Protein AF-A0A7C6HUT8-F1 (afdb_monomer_lite)

Foldseek 3Di:
DDQDDEEDECPVHDVVVVVVCVVVVGPDYHYDQAPPVDDDGDD

Secondary structure (DSSP, 8-state):
------B--GGG-HHHHHHHHHHTT-S--B--SB-TTTPPBP-

Sequence (43 aa):
MLNIGCHLSSSKGFTHMGEQALSINANTFQFFTRNPRGSKAKD

Structure 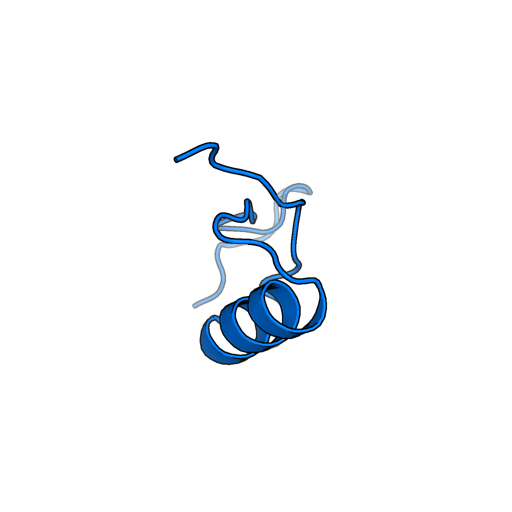(mmCIF, N/CA/C/O backbone):
data_AF-A0A7C6HUT8-F1
#
_entry.id   AF-A0A7C6HUT8-F1
#
loop_
_atom_site.group_PDB
_atom_site.id
_atom_site.type_symbol
_atom_site.label_atom_id
_atom_site.label_alt_id
_atom_site.label_comp_id
_atom_site.label_asym_id
_atom_site.label_entity_id
_atom_site.label_seq_id
_atom_site.pdbx_PDB_ins_code
_atom_site.Cartn_x
_atom_site.Cartn_y
_atom_site.Cartn_z
_atom_site.occupancy
_atom_site.B_iso_or_equiv
_atom_site.auth_seq_id
_atom_site.auth_comp_id
_atom_site.auth_asym_id
_atom_site.auth_atom_id
_atom_site.pdbx_PDB_model_num
ATOM 1 N N . MET A 1 1 ? -19.170 4.120 3.806 1.00 86.44 1 MET A N 1
ATOM 2 C CA . MET A 1 1 ? -17.974 3.566 4.476 1.00 86.44 1 MET A CA 1
ATOM 3 C C . MET A 1 1 ? -16.782 4.404 4.043 1.00 86.44 1 MET A C 1
ATOM 5 O O . MET A 1 1 ? -16.695 4.696 2.858 1.00 86.44 1 MET A O 1
ATOM 9 N N . LEU A 1 2 ? -15.942 4.870 4.968 1.00 95.81 2 LEU A N 1
ATOM 10 C CA . LEU A 1 2 ? -14.753 5.652 4.613 1.00 95.81 2 LEU A CA 1
ATOM 11 C C . LEU A 1 2 ? -13.678 4.713 4.052 1.00 95.81 2 LEU A C 1
ATOM 13 O O . LEU A 1 2 ? -13.414 3.688 4.674 1.00 95.81 2 LEU A O 1
ATOM 17 N N . ASN A 1 3 ? -13.059 5.065 2.923 1.00 97.81 3 ASN A N 1
ATOM 18 C CA . ASN A 1 3 ? -11.914 4.330 2.385 1.00 97.81 3 ASN A CA 1
ATOM 19 C C . ASN A 1 3 ? -10.624 4.889 2.996 1.00 97.81 3 ASN A C 1
ATOM 21 O O . ASN A 1 3 ? -10.278 6.041 2.738 1.00 97.81 3 ASN A O 1
ATOM 25 N N . ILE A 1 4 ? -9.929 4.091 3.805 1.00 98.19 4 ILE A N 1
ATOM 26 C CA . ILE A 1 4 ? -8.712 4.492 4.510 1.00 98.19 4 ILE A CA 1
ATOM 27 C C . ILE A 1 4 ? -7.634 3.406 4.445 1.00 98.19 4 ILE A C 1
ATOM 29 O O . ILE A 1 4 ? -7.909 2.210 4.557 1.00 98.19 4 ILE A O 1
ATOM 33 N N . GLY A 1 5 ? -6.397 3.857 4.241 1.00 98.00 5 GLY A N 1
ATOM 34 C CA . GLY A 1 5 ? -5.203 3.026 4.181 1.00 98.00 5 GLY A CA 1
ATOM 35 C C . GLY A 1 5 ? -3.967 3.838 3.813 1.00 98.00 5 GLY A C 1
ATOM 36 O O . GLY A 1 5 ? -3.974 5.067 3.893 1.00 98.00 5 GLY A O 1
ATOM 37 N N . CYS A 1 6 ? -2.895 3.155 3.419 1.00 98.38 6 CYS A N 1
ATOM 38 C CA . CYS A 1 6 ? -1.597 3.769 3.145 1.00 98.38 6 CYS A CA 1
ATOM 39 C C . CYS A 1 6 ? -0.966 3.248 1.845 1.00 98.38 6 CYS A C 1
ATOM 41 O O . CYS A 1 6 ? -1.548 2.442 1.111 1.00 98.38 6 CYS A O 1
ATOM 43 N N . HIS A 1 7 ? 0.230 3.754 1.542 1.00 97.69 7 HIS A N 1
ATOM 44 C CA . HIS A 1 7 ? 1.029 3.252 0.434 1.00 97.69 7 HIS A CA 1
ATOM 45 C C . HIS A 1 7 ? 1.754 1.962 0.839 1.00 97.69 7 HIS A C 1
ATOM 47 O O . HIS A 1 7 ? 2.521 1.964 1.801 1.00 97.69 7 HIS A O 1
ATOM 53 N N . LEU A 1 8 ? 1.551 0.884 0.081 1.00 97.62 8 LEU A N 1
ATOM 54 C CA . LEU A 1 8 ? 2.166 -0.421 0.305 1.00 97.62 8 LEU A CA 1
ATOM 55 C C . LEU A 1 8 ? 3.120 -0.800 -0.832 1.00 97.62 8 LEU A C 1
ATOM 57 O O . LEU A 1 8 ? 2.929 -0.452 -1.999 1.00 97.62 8 LEU A O 1
ATOM 61 N N . SER A 1 9 ? 4.167 -1.547 -0.479 1.00 94.56 9 SER A N 1
ATOM 62 C CA . SER A 1 9 ? 5.138 -2.058 -1.446 1.00 94.56 9 SER A CA 1
ATOM 63 C C . SER A 1 9 ? 4.617 -3.313 -2.145 1.00 94.56 9 SER A C 1
ATOM 65 O O . SER A 1 9 ? 4.328 -4.317 -1.495 1.00 94.56 9 SER A O 1
ATOM 67 N N . SER A 1 10 ? 4.638 -3.313 -3.479 1.00 93.56 10 SER A N 1
ATOM 68 C CA . SER A 1 10 ? 4.342 -4.488 -4.312 1.00 93.56 10 SER A CA 1
ATOM 69 C C . SER A 1 10 ? 5.529 -5.457 -4.439 1.00 93.56 10 SER A C 1
ATOM 71 O O . SER A 1 10 ? 5.466 -6.446 -5.179 1.00 93.56 10 SER A O 1
ATOM 73 N N . SER A 1 11 ? 6.639 -5.217 -3.725 1.00 90.88 11 SER A N 1
ATOM 74 C CA . SER A 1 11 ? 7.864 -6.027 -3.824 1.00 90.88 11 SER A CA 1
ATOM 75 C C . SER A 1 11 ? 7.636 -7.506 -3.496 1.00 90.88 11 SER A C 1
ATOM 77 O O . SER A 1 11 ? 8.222 -8.351 -4.170 1.00 90.88 11 SER A O 1
ATOM 79 N N . LYS A 1 12 ? 6.725 -7.814 -2.566 1.00 94.25 12 LYS A N 1
ATOM 80 C CA . LYS A 1 12 ? 6.360 -9.177 -2.137 1.00 94.25 12 LYS A CA 1
ATOM 81 C C . LYS A 1 12 ? 5.088 -9.739 -2.804 1.00 94.25 12 LYS A C 1
ATOM 83 O O . LYS A 1 12 ? 4.600 -10.784 -2.395 1.00 94.25 12 LYS A O 1
ATOM 88 N N . GLY A 1 13 ? 4.558 -9.069 -3.831 1.00 93.25 13 GLY A N 1
ATOM 89 C CA . GLY A 1 13 ? 3.364 -9.505 -4.569 1.00 93.25 13 GLY A CA 1
ATOM 90 C C . GLY A 1 13 ? 2.041 -8.963 -4.013 1.00 93.25 13 GLY A C 1
ATOM 91 O O . GLY A 1 13 ? 1.998 -8.351 -2.946 1.00 93.25 13 GLY A O 1
ATOM 92 N N . PHE A 1 14 ? 0.956 -9.160 -4.771 1.00 95.44 14 PHE A N 1
ATOM 93 C CA . PHE A 1 14 ? -0.358 -8.572 -4.477 1.00 95.44 14 PHE A CA 1
ATOM 94 C C . PHE A 1 14 ? -1.033 -9.175 -3.241 1.00 95.44 14 PHE A C 1
ATOM 96 O O . PHE A 1 14 ? -1.550 -8.422 -2.419 1.00 95.44 14 PHE A O 1
ATOM 103 N N . THR A 1 15 ? -0.964 -10.498 -3.057 1.00 97.69 15 THR A N 1
ATOM 104 C CA . THR A 1 15 ? -1.538 -11.180 -1.882 1.00 97.69 15 THR A CA 1
ATOM 105 C C . THR A 1 15 ? -0.960 -10.625 -0.584 1.00 97.69 15 THR A C 1
ATOM 107 O O . THR A 1 15 ? -1.707 -10.246 0.311 1.00 97.69 15 THR A O 1
ATOM 110 N N . HIS A 1 16 ? 0.363 -10.446 -0.532 1.00 97.88 16 HIS A N 1
ATOM 111 C CA . HIS A 1 16 ? 1.035 -9.887 0.638 1.00 97.88 16 HIS A CA 1
ATOM 112 C C . HIS A 1 16 ? 0.650 -8.424 0.922 1.00 97.88 16 HIS A C 1
ATOM 114 O O . HIS A 1 16 ? 0.655 -7.992 2.074 1.00 97.88 16 HIS A O 1
ATOM 120 N N . MET A 1 17 ? 0.323 -7.629 -0.107 1.00 97.75 17 MET A N 1
ATOM 121 C CA . MET A 1 17 ? -0.221 -6.281 0.112 1.00 97.75 17 MET A CA 1
ATOM 122 C C . MET A 1 17 ? -1.620 -6.337 0.723 1.00 97.75 17 MET A C 1
ATOM 124 O O . MET A 1 17 ? -1.899 -5.573 1.642 1.00 97.75 17 MET A O 1
ATOM 128 N N . GLY A 1 18 ? -2.469 -7.262 0.266 1.00 98.12 18 GLY A N 1
ATOM 129 C CA . GLY A 1 18 ? -3.787 -7.490 0.860 1.00 98.12 18 GLY A CA 1
ATOM 130 C C . GLY A 1 18 ? -3.694 -7.9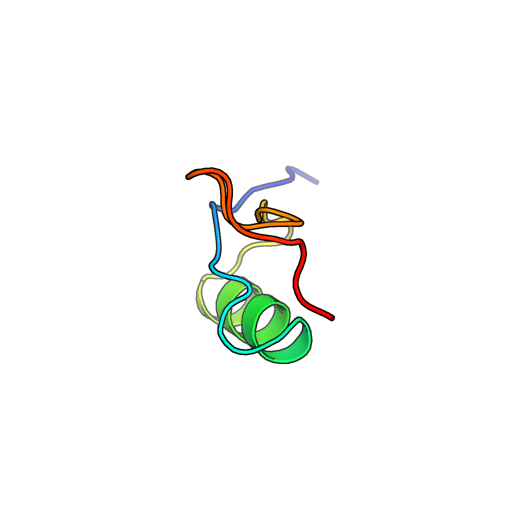01 2.330 1.00 98.12 18 GLY A C 1
ATOM 131 O O . GLY A 1 18 ? -4.349 -7.302 3.178 1.00 98.12 18 GLY A O 1
ATOM 132 N N . GLU A 1 19 ? -2.819 -8.853 2.653 1.00 98.50 19 GLU A N 1
ATOM 133 C CA . GLU A 1 19 ? -2.566 -9.293 4.032 1.00 98.50 19 GLU A CA 1
ATOM 134 C C . GLU A 1 19 ? -2.061 -8.151 4.927 1.00 98.50 19 GLU A C 1
ATOM 136 O O . GLU A 1 19 ? -2.539 -7.996 6.050 1.00 98.50 19 GLU A O 1
ATOM 141 N N . GLN A 1 20 ? -1.141 -7.315 4.430 1.00 98.38 20 GLN A N 1
ATOM 142 C CA . GLN A 1 20 ? -0.672 -6.136 5.167 1.00 98.38 20 GLN A CA 1
ATOM 143 C C . GLN A 1 20 ? -1.765 -5.082 5.359 1.00 98.38 20 GLN A C 1
ATOM 145 O O . GLN A 1 20 ? -1.822 -4.462 6.415 1.00 98.38 20 GLN A O 1
ATOM 150 N N . ALA A 1 21 ? -2.632 -4.858 4.368 1.00 98.56 21 ALA A N 1
ATOM 151 C CA . ALA A 1 21 ? -3.756 -3.938 4.520 1.00 98.56 21 ALA A CA 1
ATOM 152 C C . ALA A 1 21 ? -4.718 -4.426 5.616 1.00 98.56 21 ALA A C 1
ATOM 154 O O . ALA A 1 21 ? -5.123 -3.646 6.478 1.00 98.56 21 ALA A O 1
ATOM 155 N N . LEU A 1 22 ? -5.013 -5.730 5.639 1.00 98.38 22 LEU A N 1
ATOM 156 C CA . LEU A 1 22 ? -5.843 -6.343 6.675 1.00 98.38 22 LEU A CA 1
ATOM 157 C C . LEU A 1 22 ? -5.196 -6.257 8.065 1.00 98.38 22 LEU A C 1
ATOM 159 O O . LEU A 1 22 ? -5.890 -5.939 9.028 1.00 98.38 22 LEU A O 1
ATOM 163 N N . SER A 1 23 ? -3.879 -6.471 8.184 1.00 98.56 23 SER A N 1
ATOM 164 C CA . SER A 1 23 ? -3.189 -6.428 9.483 1.00 98.56 23 SER A CA 1
ATOM 165 C C . SER A 1 23 ? -3.197 -5.044 10.143 1.00 98.56 23 SER A C 1
ATOM 167 O O . SER A 1 23 ? -3.041 -4.952 11.3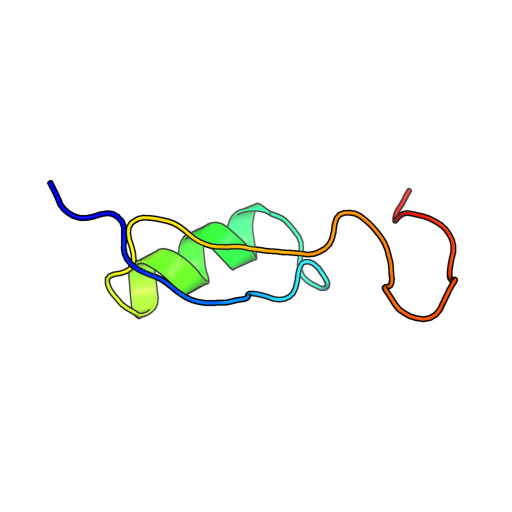60 1.00 98.56 23 SER A O 1
ATOM 169 N N . ILE A 1 24 ? -3.411 -3.976 9.364 1.00 98.12 24 ILE A N 1
ATOM 170 C CA . ILE A 1 24 ? -3.532 -2.593 9.851 1.00 98.12 24 ILE A CA 1
ATOM 171 C C . ILE A 1 24 ? -4.978 -2.065 9.847 1.00 98.12 24 ILE A C 1
ATOM 173 O O . ILE A 1 24 ? -5.183 -0.866 10.026 1.00 98.12 24 ILE A O 1
ATOM 177 N N . ASN A 1 25 ? -5.980 -2.931 9.652 1.00 98.00 25 ASN A N 1
ATOM 178 C CA . ASN A 1 25 ? -7.401 -2.564 9.535 1.00 98.00 25 ASN A CA 1
ATOM 179 C C . ASN A 1 25 ? -7.706 -1.546 8.411 1.00 98.00 25 ASN A C 1
ATOM 181 O O . ASN A 1 25 ? -8.632 -0.741 8.526 1.00 98.00 25 ASN A O 1
ATOM 185 N N . ALA A 1 26 ? -6.940 -1.573 7.318 1.00 98.38 26 ALA A N 1
ATOM 186 C CA . ALA A 1 26 ? -7.211 -0.771 6.129 1.00 98.38 26 ALA A CA 1
ATOM 187 C C . ALA A 1 26 ? -8.214 -1.473 5.200 1.00 98.38 26 ALA A C 1
ATOM 189 O O . ALA A 1 26 ? -8.256 -2.699 5.106 1.00 98.38 26 ALA A O 1
ATOM 190 N N . ASN A 1 27 ? -8.997 -0.683 4.465 1.00 97.94 27 ASN A N 1
ATOM 191 C CA . ASN A 1 27 ? -9.955 -1.176 3.463 1.00 97.94 27 ASN A CA 1
ATOM 192 C C . ASN A 1 27 ? -9.662 -0.664 2.041 1.00 97.94 27 ASN A C 1
ATOM 194 O O . ASN A 1 27 ? -10.389 -0.974 1.100 1.00 97.94 27 ASN A O 1
ATOM 198 N N . THR A 1 28 ? -8.588 0.106 1.881 1.00 98.06 28 THR A N 1
ATOM 199 C CA . THR A 1 28 ? -8.005 0.501 0.599 1.00 98.06 28 THR A CA 1
ATOM 200 C C . THR A 1 28 ? -6.491 0.609 0.760 1.00 98.06 28 THR A C 1
ATOM 202 O O . THR A 1 28 ? -5.987 0.706 1.876 1.00 98.06 28 THR A O 1
ATOM 205 N N . PHE A 1 29 ? -5.743 0.600 -0.335 1.00 98.25 29 PHE A N 1
ATOM 206 C CA . PHE A 1 29 ? -4.310 0.879 -0.323 1.00 98.25 29 PHE A CA 1
ATOM 207 C C . PHE A 1 29 ? -3.864 1.377 -1.694 1.00 98.25 29 PHE A C 1
ATOM 209 O O . PHE A 1 29 ? -4.485 1.100 -2.720 1.00 98.25 29 PHE A O 1
ATOM 216 N N . GLN A 1 30 ? -2.755 2.107 -1.704 1.00 97.94 30 GLN A N 1
ATOM 217 C CA . GLN A 1 30 ? -2.094 2.558 -2.922 1.00 97.94 30 GLN A CA 1
ATOM 218 C C . GLN A 1 30 ? -0.778 1.802 -3.090 1.00 97.94 30 GLN A C 1
ATOM 220 O O . GLN A 1 30 ? -0.111 1.484 -2.112 1.00 97.94 30 GLN A O 1
ATOM 225 N N . PHE A 1 31 ? -0.361 1.553 -4.325 1.00 96.12 31 PHE A N 1
ATOM 226 C CA . PHE A 1 31 ? 0.955 1.000 -4.631 1.00 96.12 31 PHE A CA 1
ATOM 227 C C . PHE A 1 31 ? 1.435 1.536 -5.980 1.00 96.12 31 PHE A C 1
ATOM 229 O O . PHE A 1 31 ? 0.664 2.130 -6.737 1.00 96.12 31 PHE A O 1
ATOM 236 N N . PHE A 1 32 ? 2.712 1.337 -6.297 1.00 92.75 32 PHE A N 1
ATOM 237 C CA . PHE A 1 32 ? 3.213 1.615 -7.639 1.00 92.75 32 PHE A CA 1
ATOM 238 C C . PHE A 1 32 ? 3.117 0.383 -8.543 1.00 92.75 32 PHE A C 1
ATOM 240 O O . PHE A 1 32 ? 3.568 -0.706 -8.184 1.00 92.75 32 PHE A O 1
ATOM 247 N N . THR A 1 33 ? 2.612 0.577 -9.761 1.00 89.62 33 THR A N 1
ATOM 248 C CA . THR A 1 33 ? 2.566 -0.456 -10.811 1.00 89.62 33 THR A CA 1
ATOM 249 C C . THR A 1 33 ? 3.941 -0.755 -11.4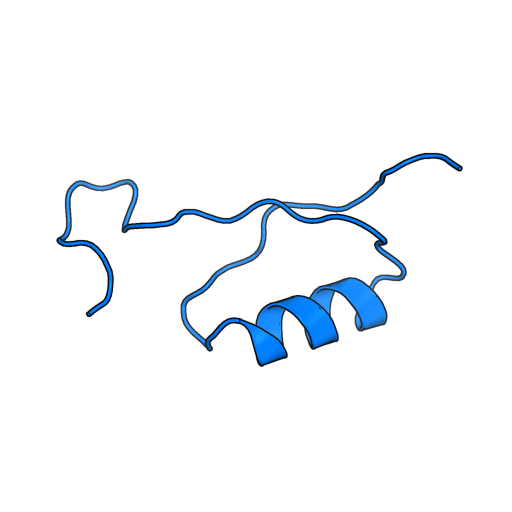26 1.00 89.62 33 THR A C 1
ATOM 251 O O . THR A 1 33 ? 4.120 -1.773 -12.085 1.00 89.62 33 THR A O 1
ATOM 254 N N . ARG A 1 34 ? 4.932 0.116 -11.195 1.00 85.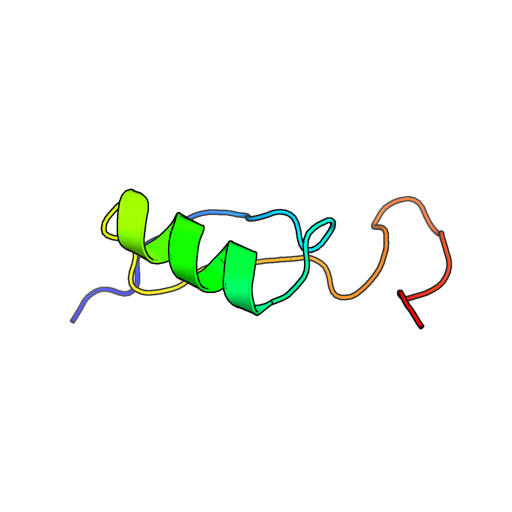56 34 ARG A N 1
ATOM 255 C CA . ARG A 1 34 ? 6.339 -0.019 -11.610 1.00 85.56 34 ARG A CA 1
ATOM 256 C C . ARG A 1 34 ? 7.258 0.696 -10.624 1.00 85.56 34 ARG A C 1
ATOM 258 O O . ARG A 1 34 ? 6.780 1.456 -9.791 1.00 85.56 34 ARG A O 1
ATOM 265 N N . ASN A 1 35 ? 8.573 0.513 -10.717 1.00 83.88 35 ASN A N 1
ATOM 266 C CA . ASN A 1 35 ? 9.484 1.269 -9.854 1.00 83.88 35 ASN A CA 1
ATOM 267 C C . ASN A 1 35 ? 9.395 2.782 -10.169 1.00 83.88 35 ASN A C 1
ATOM 269 O O . ASN A 1 35 ? 9.663 3.171 -11.311 1.00 83.88 35 ASN A O 1
ATOM 273 N N . PRO A 1 36 ? 9.076 3.650 -9.188 1.00 85.19 36 PRO A N 1
ATOM 274 C CA . PRO A 1 36 ? 8.955 5.095 -9.405 1.00 85.19 36 PRO A CA 1
ATOM 275 C C . PRO A 1 36 ? 10.275 5.774 -9.809 1.00 85.19 36 PRO A C 1
ATOM 277 O O . PRO A 1 36 ? 10.249 6.902 -10.287 1.00 85.19 36 PRO A O 1
ATOM 280 N N . ARG A 1 37 ? 11.427 5.103 -9.657 1.00 85.81 37 ARG A N 1
ATOM 281 C CA . ARG A 1 37 ? 12.758 5.615 -10.040 1.00 85.81 37 ARG A CA 1
ATOM 282 C C . ARG A 1 37 ? 13.176 5.252 -11.473 1.00 85.81 37 ARG A C 1
ATOM 284 O O . ARG A 1 37 ? 14.360 5.281 -11.785 1.00 85.81 37 ARG A O 1
ATOM 291 N N . GLY A 1 38 ? 12.230 4.871 -12.334 1.00 80.62 38 GLY A N 1
ATOM 292 C CA . GLY A 1 38 ? 12.495 4.632 -13.759 1.00 80.62 38 GLY A CA 1
ATOM 293 C C . GLY A 1 38 ? 12.949 3.214 -14.123 1.00 80.62 38 GLY A C 1
ATOM 294 O O . GLY A 1 38 ? 13.491 3.009 -15.204 1.00 80.62 38 GLY A O 1
ATOM 295 N N .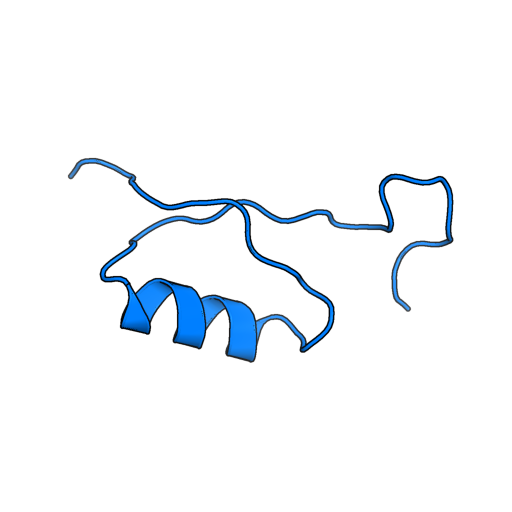 SER A 1 39 ? 12.731 2.217 -13.261 1.00 70.31 39 SER A N 1
ATOM 296 C CA . SER A 1 39 ? 12.937 0.806 -13.643 1.00 70.31 39 SER A CA 1
ATOM 297 C C . SER A 1 39 ? 11.743 0.269 -14.438 1.00 70.31 39 SER A C 1
ATOM 299 O O . SER A 1 39 ? 10.635 0.803 -14.329 1.00 70.31 39 SER A O 1
ATOM 301 N N . LYS A 1 40 ? 11.953 -0.814 -15.205 1.00 72.31 40 LYS A N 1
ATOM 302 C CA . LYS A 1 40 ? 10.870 -1.544 -15.886 1.00 72.31 40 LYS A CA 1
ATOM 303 C C . LYS A 1 40 ? 9.729 -1.881 -14.911 1.00 72.31 40 LYS A C 1
ATOM 305 O O . LYS A 1 40 ? 9.948 -2.034 -13.705 1.00 72.31 40 LYS A O 1
ATOM 310 N N . ALA A 1 41 ? 8.506 -1.972 -15.441 1.00 69.19 41 ALA A N 1
ATOM 311 C CA . ALA A 1 41 ? 7.411 -2.604 -14.710 1.00 69.19 41 ALA A CA 1
ATOM 312 C C . ALA A 1 41 ? 7.845 -4.018 -14.299 1.00 69.19 41 ALA A C 1
ATOM 314 O O . ALA A 1 41 ? 8.653 -4.627 -15.001 1.00 69.19 41 ALA A O 1
ATOM 315 N N . LYS A 1 42 ? 7.378 -4.497 -13.141 1.00 64.75 42 LYS A N 1
ATOM 316 C CA . LYS A 1 42 ? 7.585 -5.904 -12.785 1.00 64.75 42 LYS A CA 1
ATOM 317 C C . LYS A 1 42 ? 6.945 -6.750 -13.890 1.00 64.75 42 LYS A C 1
ATOM 319 O O . LYS A 1 42 ? 5.780 -6.502 -14.200 1.00 64.75 42 LYS A O 1
ATOM 324 N N . ASP A 1 43 ? 7.727 -7.658 -14.467 1.00 60.97 43 ASP A N 1
ATOM 325 C CA . ASP A 1 43 ? 7.218 -8.738 -15.317 1.00 60.97 43 ASP A CA 1
ATOM 326 C C . ASP A 1 43 ? 6.322 -9.683 -14.495 1.00 60.97 43 ASP A C 1
ATOM 328 O O . ASP A 1 43 ? 6.606 -9.865 -13.281 1.00 60.97 43 ASP A O 1
#

pLDDT: mean 91.62, std 10.02, range [60.97, 98.56]

Radius of gyration: 11.48 Å; chains: 1; bounding box: 31×17×26 Å